Protein AF-A0AAW1BD74-F1 (afdb_monomer_lite)

Structure (mmCIF, N/CA/C/O backbone):
data_AF-A0AAW1BD74-F1
#
_entry.id   AF-A0AAW1BD74-F1
#
loop_
_atom_site.group_PDB
_atom_site.id
_atom_site.type_symbol
_atom_site.label_atom_id
_atom_site.label_alt_id
_atom_site.label_comp_id
_atom_site.label_asym_id
_atom_site.label_entity_id
_atom_site.label_seq_id
_atom_site.pdbx_PDB_ins_code
_atom_site.Cartn_x
_atom_site.Cartn_y
_atom_site.Cartn_z
_atom_site.occupancy
_atom_site.B_iso_or_equiv
_atom_site.auth_seq_id
_atom_site.auth_comp_id
_atom_site.auth_asym_id
_atom_site.auth_atom_id
_atom_site.pdbx_PDB_model_num
ATOM 1 N N . ASN A 1 1 ? -10.477 -7.195 13.682 1.00 73.50 1 ASN A N 1
ATOM 2 C CA . ASN A 1 1 ? -11.394 -8.352 13.836 1.00 73.50 1 ASN A CA 1
ATOM 3 C C . ASN A 1 1 ? -11.767 -8.870 12.439 1.00 73.50 1 ASN A C 1
ATOM 5 O O . ASN A 1 1 ? -11.708 -8.088 11.495 1.00 73.50 1 ASN A O 1
ATOM 9 N N . VAL A 1 2 ? -12.152 -10.141 12.269 1.00 89.50 2 VAL A N 1
ATOM 10 C CA . VAL A 1 2 ? -12.547 -10.739 10.970 1.00 89.50 2 VAL A CA 1
ATOM 11 C C . VAL A 1 2 ? -13.648 -9.925 10.273 1.00 89.50 2 VAL A C 1
ATOM 13 O O . VAL A 1 2 ? -13.636 -9.767 9.054 1.00 89.50 2 VAL A O 1
ATOM 16 N N . ALA A 1 3 ? -14.563 -9.333 11.045 1.00 92.25 3 ALA A N 1
ATOM 17 C CA . ALA A 1 3 ? -15.598 -8.442 10.523 1.00 92.25 3 ALA A CA 1
ATOM 18 C C . ALA A 1 3 ? -15.034 -7.177 9.843 1.00 92.25 3 ALA A C 1
ATOM 20 O O . ALA A 1 3 ? -15.565 -6.743 8.823 1.00 92.25 3 ALA A O 1
ATOM 21 N N . ASP A 1 4 ? -13.952 -6.597 10.371 1.00 92.50 4 ASP A N 1
ATOM 22 C CA . ASP A 1 4 ? -13.323 -5.404 9.787 1.00 92.50 4 ASP A CA 1
ATOM 23 C C . ASP A 1 4 ? -12.605 -5.758 8.468 1.00 92.50 4 ASP A C 1
ATOM 25 O O . ASP A 1 4 ? -12.656 -4.991 7.511 1.00 92.50 4 ASP A O 1
ATOM 29 N N . ILE A 1 5 ? -12.032 -6.967 8.370 1.00 93.69 5 ILE A N 1
ATOM 30 C CA . ILE A 1 5 ? -11.419 -7.484 7.132 1.00 93.69 5 ILE A CA 1
ATOM 31 C C . ILE A 1 5 ? -12.472 -7.635 6.027 1.00 93.69 5 ILE A C 1
ATOM 33 O O . ILE A 1 5 ? -12.238 -7.232 4.889 1.00 93.69 5 ILE A O 1
ATOM 37 N N . LYS A 1 6 ? -13.653 -8.181 6.351 1.00 95.12 6 LYS A N 1
ATOM 38 C CA . LYS A 1 6 ? -14.760 -8.301 5.385 1.00 95.12 6 LYS A CA 1
ATOM 39 C C . LYS A 1 6 ? -15.212 -6.933 4.857 1.00 95.12 6 LYS A C 1
ATOM 41 O O . LYS A 1 6 ? -15.481 -6.811 3.667 1.00 95.12 6 LYS A O 1
ATOM 46 N N . LYS A 1 7 ? -15.230 -5.899 5.707 1.00 94.38 7 LYS A N 1
ATOM 47 C CA . LYS A 1 7 ? -15.560 -4.521 5.297 1.00 94.38 7 LYS A CA 1
ATOM 48 C C . LYS A 1 7 ? -14.529 -3.941 4.331 1.00 94.38 7 LYS A C 1
ATOM 50 O O . LYS A 1 7 ? -14.918 -3.383 3.312 1.00 94.38 7 LYS A O 1
ATOM 55 N N . LEU A 1 8 ? -13.235 -4.131 4.594 1.00 94.44 8 LEU A N 1
ATOM 56 C CA . LEU A 1 8 ? -12.175 -3.707 3.668 1.00 94.44 8 LEU A CA 1
ATOM 57 C C . LEU A 1 8 ? -12.306 -4.398 2.303 1.00 94.44 8 LEU A C 1
ATOM 59 O O . LEU A 1 8 ? -12.266 -3.733 1.271 1.00 94.44 8 LEU A O 1
ATOM 63 N N . LYS A 1 9 ? -12.570 -5.711 2.293 1.00 94.94 9 LYS A N 1
ATOM 64 C CA . LYS A 1 9 ? -12.816 -6.455 1.048 1.00 94.94 9 LYS A CA 1
ATOM 65 C C . LYS A 1 9 ? -14.056 -5.960 0.299 1.00 94.94 9 LYS A C 1
ATOM 67 O O . LYS A 1 9 ? -14.024 -5.893 -0.923 1.00 94.94 9 LYS A O 1
ATOM 72 N N . SER A 1 10 ? -15.119 -5.569 1.007 1.00 94.50 10 SER A N 1
ATOM 73 C CA . SER A 1 10 ? -16.346 -5.049 0.377 1.00 94.50 10 SER A CA 1
ATOM 74 C C . SER A 1 10 ? -16.149 -3.728 -0.374 1.00 94.50 10 SER A C 1
ATOM 76 O O . SER A 1 10 ? -16.916 -3.432 -1.281 1.00 94.50 10 SER A O 1
ATOM 78 N N . VAL A 1 11 ? -15.104 -2.965 -0.033 1.00 94.69 11 VAL A N 1
ATOM 79 C CA . VAL A 1 11 ? -14.711 -1.735 -0.741 1.00 94.69 11 VAL A CA 1
ATOM 80 C C . VAL A 1 11 ? -13.521 -1.953 -1.686 1.00 94.69 11 VAL A C 1
ATOM 82 O O . VAL A 1 11 ? -12.893 -0.995 -2.123 1.00 94.69 11 VAL A O 1
ATOM 85 N N . GLY A 1 12 ? -13.185 -3.212 -1.992 1.00 94.19 12 GLY A N 1
ATOM 86 C CA . GLY A 1 12 ? -12.133 -3.579 -2.947 1.00 94.19 12 GLY A CA 1
ATOM 87 C C . GLY A 1 12 ? -10.708 -3.615 -2.383 1.00 94.19 12 GLY A C 1
ATOM 88 O O . GLY A 1 12 ? -9.761 -3.871 -3.126 1.00 94.19 12 GLY A O 1
ATOM 89 N N . ILE A 1 13 ? -10.513 -3.402 -1.076 1.00 95.94 13 ILE A N 1
ATOM 90 C CA . ILE A 1 13 ? -9.181 -3.427 -0.457 1.00 95.94 13 ILE A CA 1
ATOM 91 C C . ILE A 1 13 ? -8.842 -4.860 -0.035 1.00 95.94 13 ILE A C 1
ATOM 93 O O . ILE A 1 13 ? -9.258 -5.342 1.020 1.00 95.94 13 ILE A O 1
ATOM 97 N N . CYS A 1 14 ? -8.049 -5.531 -0.872 1.00 95.62 14 CYS A N 1
ATOM 98 C CA . CYS A 1 14 ? -7.682 -6.942 -0.699 1.00 95.62 14 CYS A CA 1
ATOM 99 C C . CYS A 1 14 ? -6.189 -7.178 -0.414 1.00 95.62 14 CYS A C 1
ATOM 101 O O . CYS A 1 14 ? -5.798 -8.315 -0.162 1.00 95.62 14 CYS A O 1
ATOM 103 N N . THR A 1 15 ? -5.353 -6.135 -0.445 1.00 95.69 15 THR A N 1
ATOM 104 C CA . THR A 1 15 ? -3.896 -6.243 -0.259 1.00 95.69 15 THR A CA 1
ATOM 105 C C . THR A 1 15 ? -3.387 -5.257 0.790 1.00 95.69 15 THR A C 1
ATOM 107 O O . THR A 1 15 ? -3.979 -4.199 1.008 1.00 95.69 15 THR A O 1
ATOM 110 N N . ILE A 1 16 ? -2.246 -5.574 1.411 1.00 94.44 16 ILE A N 1
ATOM 111 C CA . ILE A 1 16 ? -1.595 -4.678 2.382 1.00 94.44 16 ILE A CA 1
ATOM 112 C C . ILE A 1 16 ? -1.166 -3.364 1.713 1.00 94.44 16 ILE A C 1
ATOM 114 O O . ILE A 1 16 ? -1.409 -2.288 2.258 1.00 94.44 16 ILE A O 1
ATOM 118 N N . LYS A 1 17 ? -0.628 -3.426 0.484 1.00 93.25 17 LYS A N 1
ATOM 119 C CA . LYS A 1 17 ? -0.339 -2.221 -0.313 1.00 93.25 17 LYS A CA 1
ATOM 120 C C . LYS A 1 17 ? -1.592 -1.385 -0.575 1.00 93.25 17 LYS A C 1
ATOM 122 O O . LYS A 1 17 ? -1.517 -0.165 -0.505 1.00 93.25 17 LYS A O 1
ATOM 127 N N . GLY A 1 18 ? -2.748 -2.011 -0.808 1.00 95.25 18 GLY A N 1
ATOM 128 C CA . GLY A 1 18 ? -4.021 -1.297 -0.938 1.00 95.25 18 GLY A CA 1
ATOM 129 C C . GLY A 1 18 ? -4.357 -0.474 0.310 1.00 95.25 18 GLY A C 1
ATOM 130 O O . GLY A 1 18 ? -4.763 0.681 0.201 1.00 95.25 18 GLY A O 1
ATOM 131 N N . ILE A 1 19 ? -4.098 -1.018 1.504 1.00 95.00 19 ILE A N 1
ATOM 132 C CA . ILE A 1 19 ? -4.263 -0.287 2.770 1.00 95.00 19 ILE A CA 1
ATOM 133 C C . ILE A 1 19 ? -3.272 0.881 2.862 1.00 95.00 19 ILE A C 1
ATOM 135 O O . ILE A 1 19 ? -3.667 1.971 3.277 1.00 95.00 19 ILE A O 1
ATOM 139 N N . GLN A 1 20 ? -2.006 0.701 2.467 1.00 93.00 20 GLN A N 1
ATOM 140 C CA . GLN A 1 20 ? -1.013 1.787 2.459 1.00 93.00 20 GLN A CA 1
ATOM 141 C C . GLN A 1 20 ? -1.424 2.932 1.524 1.00 93.00 20 GLN A C 1
ATOM 143 O O . GLN A 1 20 ? -1.431 4.083 1.958 1.00 93.00 20 GLN A O 1
ATOM 148 N N . MET A 1 21 ? -1.852 2.602 0.304 1.00 93.44 21 MET A N 1
ATOM 149 C CA . MET A 1 21 ? -2.233 3.564 -0.738 1.00 93.44 21 MET A CA 1
ATOM 150 C C . MET A 1 21 ? -3.564 4.281 -0.466 1.00 93.44 21 MET A C 1
ATOM 152 O O . MET A 1 21 ? -3.822 5.341 -1.027 1.00 93.44 21 MET A O 1
ATOM 156 N N . THR A 1 22 ? -4.418 3.738 0.405 1.00 94.94 22 THR A N 1
ATOM 157 C CA . THR A 1 22 ? -5.709 4.359 0.740 1.00 94.94 22 THR A CA 1
ATOM 158 C C . THR A 1 22 ? -5.545 5.387 1.860 1.00 94.94 22 THR A C 1
ATOM 160 O O . THR A 1 22 ? -4.960 5.094 2.903 1.00 94.94 22 THR A O 1
ATOM 163 N N . THR A 1 23 ? -6.079 6.599 1.702 1.00 94.44 23 THR A N 1
ATOM 164 C CA . THR A 1 23 ? -5.983 7.640 2.741 1.00 94.44 23 THR A CA 1
ATOM 165 C C . THR A 1 23 ? -6.782 7.276 3.998 1.00 94.44 23 THR A C 1
ATOM 167 O O . THR A 1 23 ? -7.787 6.565 3.930 1.00 94.44 23 THR A O 1
ATOM 170 N N . LYS A 1 24 ? -6.373 7.799 5.165 1.00 94.12 24 LYS A N 1
ATOM 171 C CA . LYS A 1 24 ? -7.119 7.616 6.427 1.00 94.12 24 LYS A CA 1
ATOM 172 C C . LYS A 1 24 ? -8.578 8.069 6.286 1.00 94.12 24 LYS A C 1
ATOM 174 O O . LYS A 1 24 ? -9.481 7.333 6.660 1.00 94.12 24 LYS A O 1
ATOM 179 N N . ARG A 1 25 ? -8.807 9.216 5.632 1.00 93.88 25 ARG A N 1
ATOM 180 C CA . ARG A 1 25 ? -10.146 9.751 5.330 1.00 93.88 25 ARG A CA 1
ATOM 181 C C . ARG A 1 25 ? -11.011 8.760 4.546 1.00 93.88 25 ARG A C 1
ATOM 183 O O . ARG A 1 25 ? -12.156 8.535 4.917 1.00 93.88 25 ARG A O 1
ATOM 190 N N . ALA A 1 26 ? -10.469 8.149 3.492 1.00 94.50 26 ALA A N 1
ATOM 191 C CA . ALA A 1 26 ? -11.210 7.169 2.701 1.00 94.50 26 ALA A CA 1
ATOM 192 C C . ALA A 1 26 ? -11.539 5.900 3.510 1.00 94.50 26 ALA A C 1
ATOM 194 O O . ALA A 1 26 ? -12.643 5.375 3.396 1.00 94.50 26 ALA A O 1
ATOM 195 N N . LEU A 1 27 ? -10.631 5.448 4.383 1.00 94.12 27 LEU A N 1
ATOM 196 C CA . LEU A 1 27 ? -10.884 4.315 5.282 1.00 94.12 27 LEU A CA 1
ATOM 197 C C . LEU A 1 27 ? -11.944 4.630 6.350 1.00 94.12 27 LEU A C 1
ATOM 199 O O . LEU A 1 27 ? -12.746 3.758 6.676 1.00 94.12 27 LEU A O 1
ATOM 203 N N . CYS A 1 28 ? -11.988 5.862 6.862 1.00 94.12 28 CYS A N 1
ATOM 204 C CA . CYS A 1 28 ? -13.023 6.300 7.805 1.00 94.12 28 CYS A CA 1
ATOM 205 C C . CYS A 1 28 ? -14.420 6.377 7.165 1.00 94.12 28 CYS A C 1
ATOM 207 O O . CYS A 1 28 ? -15.417 6.216 7.862 1.00 94.12 28 CYS A O 1
ATOM 209 N N . ASN A 1 29 ? -14.507 6.557 5.842 1.00 93.88 29 ASN A N 1
ATOM 210 C CA . ASN A 1 29 ? -15.784 6.538 5.119 1.00 93.88 29 ASN A CA 1
ATOM 211 C C . ASN A 1 29 ? -16.369 5.119 4.966 1.00 93.88 29 ASN A C 1
ATOM 213 O O . ASN A 1 29 ? -17.525 4.965 4.571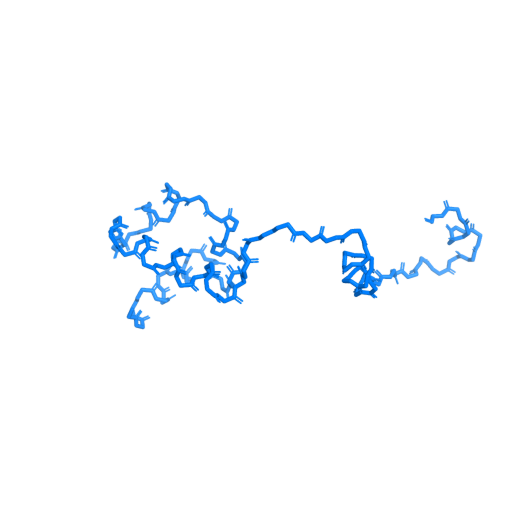 1.00 93.88 29 ASN A O 1
ATOM 217 N N . VAL A 1 30 ? -15.602 4.067 5.273 1.00 94.00 30 VAL A N 1
ATOM 218 C CA . VAL A 1 30 ? -16.093 2.685 5.231 1.00 94.00 30 VAL A CA 1
ATOM 219 C C . VAL A 1 30 ? -17.061 2.457 6.391 1.00 94.00 30 VAL A C 1
ATOM 221 O O . VAL A 1 30 ? -16.688 2.513 7.565 1.00 94.00 30 VAL A O 1
ATOM 224 N N . LYS A 1 31 ? -18.319 2.136 6.067 1.00 92.75 31 LYS A N 1
ATOM 225 C CA . LYS A 1 31 ? -19.387 1.959 7.059 1.00 92.75 31 LYS A CA 1
ATOM 226 C C . LYS A 1 31 ? -18.985 0.962 8.154 1.00 92.75 31 LYS A C 1
ATOM 228 O O . LYS A 1 31 ? -18.737 -0.223 7.916 1.00 92.75 31 LYS A O 1
ATOM 233 N N . GLY A 1 32 ? -18.975 1.445 9.395 1.00 90.44 32 GLY A N 1
ATOM 234 C CA . GLY A 1 32 ? -18.669 0.640 10.573 1.00 90.44 32 GLY A CA 1
ATOM 235 C C . GLY A 1 32 ? -17.176 0.418 10.839 1.00 90.44 32 GLY A C 1
ATOM 236 O O . GLY A 1 32 ? -16.854 -0.501 11.605 1.00 90.44 32 GLY A O 1
ATOM 237 N N . LEU A 1 33 ? -16.285 1.207 10.231 1.00 94.25 33 LEU A N 1
ATOM 238 C CA . LEU A 1 33 ? -14.929 1.442 10.728 1.00 94.25 33 LEU A CA 1
ATOM 239 C C . LEU A 1 33 ? -14.897 2.781 11.474 1.00 94.25 33 LEU A C 1
ATOM 241 O O . LEU A 1 33 ? -15.367 3.790 10.966 1.00 94.25 33 LEU A O 1
ATOM 245 N N . SER A 1 34 ? -14.370 2.774 12.697 1.00 94.56 34 SER A N 1
ATOM 246 C CA . SER A 1 34 ? -14.102 3.995 13.458 1.00 94.56 34 SER A CA 1
ATOM 247 C C . SER A 1 34 ? -12.663 4.447 13.238 1.00 94.56 34 SER A C 1
ATOM 249 O O . SER A 1 34 ? -11.803 3.639 12.884 1.00 94.56 34 SER A O 1
ATOM 251 N N . GLU A 1 35 ? -12.374 5.711 13.527 1.00 93.69 35 GLU A N 1
ATOM 252 C CA . GLU A 1 35 ? -11.030 6.284 13.402 1.00 93.69 35 GLU A CA 1
ATOM 253 C C . GLU A 1 35 ? -9.979 5.496 14.205 1.00 93.69 35 GLU A C 1
ATOM 255 O O . GLU A 1 35 ? -8.952 5.089 13.666 1.00 93.69 35 GLU A O 1
ATOM 260 N N . ALA A 1 36 ? -10.302 5.112 15.446 1.00 95.12 36 ALA A N 1
ATOM 261 C CA . ALA A 1 36 ? -9.435 4.269 16.275 1.00 95.12 36 ALA A CA 1
ATOM 262 C C . ALA A 1 36 ? -9.136 2.887 15.656 1.00 95.12 36 ALA A C 1
ATOM 264 O O . ALA A 1 36 ? -8.074 2.310 15.894 1.00 95.12 36 ALA A O 1
ATOM 265 N N . LYS A 1 37 ? -10.062 2.322 14.867 1.00 94.44 37 LYS A N 1
ATOM 266 C CA . LYS A 1 37 ? -9.808 1.075 14.128 1.00 94.44 37 LYS A CA 1
ATOM 267 C C . LYS A 1 37 ? -8.929 1.323 12.910 1.00 94.44 37 LYS A C 1
ATOM 269 O O . LYS A 1 37 ? -8.057 0.505 12.636 1.00 94.44 37 LYS A O 1
ATOM 274 N N . VAL A 1 38 ? -9.155 2.424 12.193 1.00 95.31 38 VAL A N 1
ATOM 275 C CA . VAL A 1 38 ? -8.355 2.809 11.023 1.00 95.31 38 VAL A CA 1
ATOM 276 C C . VAL A 1 38 ? -6.891 3.010 11.411 1.00 95.31 38 VAL A C 1
ATOM 278 O O . VAL A 1 38 ? -6.023 2.480 10.718 1.00 95.31 38 VAL A O 1
ATOM 281 N N . GLU A 1 39 ? -6.609 3.659 12.545 1.00 95.12 39 GLU A N 1
ATOM 282 C CA . GLU A 1 39 ? -5.238 3.789 13.061 1.00 95.12 39 GLU A CA 1
ATOM 283 C C . GLU A 1 39 ? -4.591 2.428 13.319 1.00 95.12 39 GLU A C 1
ATOM 285 O O . GLU A 1 39 ? -3.522 2.153 12.785 1.00 95.12 39 GLU A O 1
ATOM 290 N N . LYS A 1 40 ? -5.274 1.522 14.032 1.00 94.62 40 LYS A N 1
ATOM 291 C CA . LYS A 1 40 ? -4.749 0.169 14.297 1.00 94.62 40 LYS A CA 1
ATOM 292 C C . LYS A 1 40 ? -4.471 -0.619 13.013 1.00 94.62 40 LYS A C 1
ATOM 294 O O . LYS A 1 40 ? -3.502 -1.369 12.945 1.00 94.62 40 LYS A O 1
ATOM 299 N N . ILE A 1 41 ? -5.314 -0.460 11.990 1.00 94.50 41 ILE A N 1
ATOM 300 C CA . ILE A 1 41 ? -5.133 -1.110 10.684 1.00 94.50 41 ILE A CA 1
ATOM 301 C C . ILE A 1 41 ? -3.912 -0.531 9.957 1.00 94.50 41 ILE A C 1
ATOM 303 O O . ILE A 1 41 ? -3.107 -1.291 9.418 1.00 94.50 41 ILE A O 1
ATOM 307 N N . LYS A 1 42 ? -3.757 0.798 9.949 1.00 93.69 42 LYS A N 1
ATOM 308 C CA . LYS A 1 42 ? -2.603 1.482 9.346 1.00 93.69 42 LYS A CA 1
ATOM 309 C C . LYS A 1 42 ? -1.302 1.125 10.056 1.00 93.69 42 LYS A C 1
ATOM 311 O O . LYS A 1 42 ? -0.319 0.814 9.392 1.00 93.69 42 LYS A O 1
ATOM 316 N N . GLU A 1 43 ? -1.314 1.104 11.383 1.00 93.81 43 GLU A N 1
ATOM 317 C CA . GLU A 1 43 ? -0.168 0.710 12.196 1.00 93.81 43 GLU A CA 1
ATOM 318 C C . GLU A 1 43 ? 0.250 -0.737 11.899 1.00 93.81 43 GLU A C 1
ATOM 320 O O . GLU A 1 43 ? 1.422 -1.005 11.647 1.00 93.81 43 GLU A O 1
ATOM 325 N N . ALA A 1 44 ? -0.709 -1.668 11.842 1.00 93.12 44 ALA A N 1
ATOM 326 C CA . ALA A 1 44 ? -0.433 -3.054 11.474 1.00 93.12 44 ALA A CA 1
ATOM 327 C C . ALA A 1 44 ? 0.131 -3.180 10.046 1.00 93.12 44 ALA A C 1
ATOM 329 O O . ALA A 1 44 ? 1.066 -3.946 9.826 1.00 93.12 44 ALA A O 1
ATOM 330 N N . ALA A 1 45 ? -0.390 -2.413 9.081 1.00 93.81 45 ALA A N 1
ATOM 331 C CA . ALA A 1 45 ? 0.125 -2.415 7.711 1.00 93.81 45 ALA A CA 1
ATOM 332 C C . ALA A 1 45 ? 1.574 -1.899 7.630 1.00 93.81 45 ALA A C 1
ATOM 334 O O . ALA A 1 45 ? 2.378 -2.475 6.899 1.00 93.81 45 ALA A O 1
ATOM 335 N N . ASN A 1 46 ? 1.921 -0.870 8.411 1.00 91.81 46 ASN A N 1
ATOM 336 C CA . ASN A 1 46 ? 3.280 -0.320 8.473 1.00 91.81 46 ASN A CA 1
ATOM 337 C C . ASN A 1 46 ? 4.288 -1.285 9.115 1.00 91.81 46 ASN A C 1
ATOM 339 O O . ASN A 1 46 ? 5.455 -1.261 8.750 1.00 91.81 46 ASN A O 1
ATOM 343 N N . LYS A 1 47 ? 3.850 -2.156 10.033 1.00 92.19 47 LYS A N 1
ATOM 344 C CA . LYS A 1 47 ? 4.706 -3.213 10.606 1.00 92.19 47 LYS A CA 1
ATOM 345 C C . LYS A 1 47 ? 4.986 -4.354 9.623 1.00 92.19 47 LYS A C 1
ATOM 347 O O . LYS A 1 47 ? 5.987 -5.041 9.762 1.00 92.19 47 LYS A O 1
ATOM 352 N N . LEU A 1 48 ? 4.091 -4.584 8.659 1.00 92.69 48 LEU A N 1
ATOM 353 C CA . LEU A 1 48 ? 4.240 -5.645 7.653 1.00 92.69 48 LEU A CA 1
ATOM 354 C C . LEU A 1 48 ? 5.055 -5.201 6.440 1.00 92.69 48 LEU A C 1
ATOM 356 O O . LEU A 1 48 ? 5.780 -5.996 5.851 1.00 92.69 48 LEU A O 1
ATOM 360 N N . ILE A 1 49 ? 4.886 -3.948 6.030 1.00 88.25 49 ILE A N 1
ATOM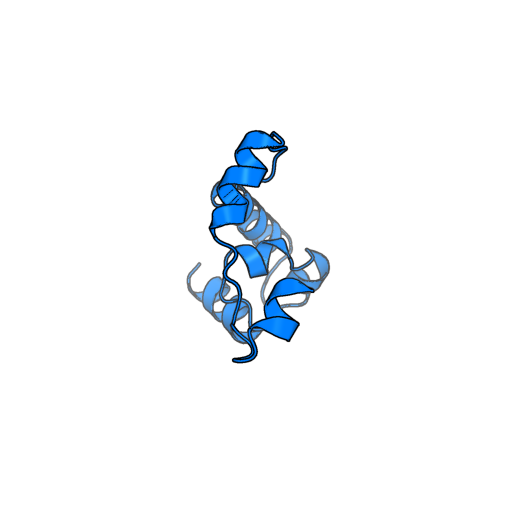 361 C CA . ILE A 1 49 ? 5.655 -3.336 4.954 1.00 88.25 49 ILE A CA 1
ATOM 362 C C . ILE A 1 49 ? 6.266 -2.083 5.552 1.00 88.25 49 ILE A C 1
ATOM 364 O O . ILE A 1 49 ? 5.596 -1.051 5.611 1.00 88.25 49 ILE A O 1
ATOM 368 N N . GLU A 1 50 ? 7.513 -2.204 5.999 1.00 82.56 50 GLU A N 1
ATOM 369 C CA . GLU A 1 50 ? 8.228 -1.123 6.662 1.00 82.56 50 GLU A CA 1
ATOM 370 C C . GLU A 1 50 ? 8.374 0.078 5.712 1.00 82.56 50 GLU A C 1
ATOM 372 O O . GLU A 1 50 ? 9.006 -0.033 4.654 1.00 82.56 50 GLU A O 1
ATOM 377 N N . PRO A 1 51 ? 7.735 1.220 6.023 1.00 78.12 51 PRO A N 1
ATOM 378 C CA . PRO A 1 51 ? 7.948 2.441 5.275 1.00 78.12 51 PRO A CA 1
ATOM 379 C C . PRO A 1 51 ? 9.268 3.060 5.737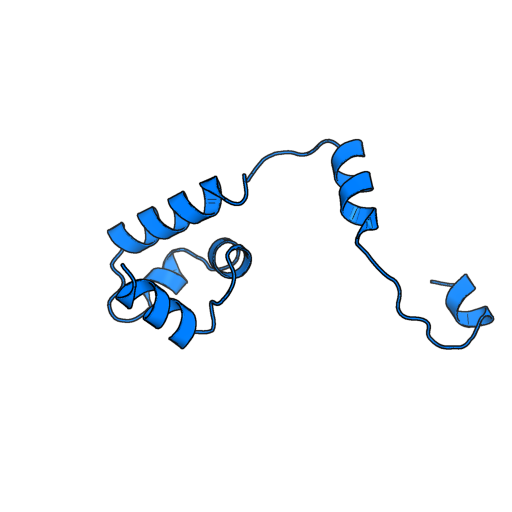 1.00 78.12 51 PRO A C 1
ATOM 381 O O . PRO A 1 51 ? 9.432 3.395 6.907 1.00 78.12 51 PRO A O 1
ATOM 384 N N . GLY A 1 52 ? 10.205 3.234 4.814 1.00 88.25 52 GLY A N 1
ATOM 385 C CA . GLY A 1 52 ? 11.519 3.779 5.121 1.00 88.25 52 GLY A CA 1
ATOM 386 C C . GLY A 1 52 ? 12.257 4.229 3.872 1.00 88.25 52 GLY A C 1
ATOM 387 O O . GLY A 1 52 ? 11.750 4.127 2.751 1.00 88.25 52 GLY A O 1
ATOM 388 N N . PHE A 1 53 ? 13.463 4.739 4.083 1.00 93.06 53 PHE A N 1
ATOM 389 C CA . PHE A 1 53 ? 14.384 5.054 3.002 1.00 93.06 53 PHE A CA 1
ATOM 390 C C . PHE A 1 53 ? 15.140 3.791 2.595 1.00 93.06 53 PHE A C 1
ATOM 392 O O . PHE A 1 53 ? 15.513 2.988 3.443 1.00 93.06 53 PHE A O 1
ATOM 399 N N . LEU A 1 54 ? 15.360 3.632 1.293 1.00 93.62 54 LEU A N 1
ATOM 400 C CA . LEU A 1 54 ? 16.167 2.557 0.723 1.00 93.62 54 LEU A CA 1
ATOM 401 C C . LEU A 1 54 ? 17.356 3.182 0.005 1.00 93.62 54 LEU A C 1
ATOM 403 O O . LEU A 1 54 ? 17.220 4.236 -0.625 1.00 93.62 54 LEU A O 1
ATOM 407 N N . THR A 1 55 ? 18.510 2.527 0.067 1.00 96.62 55 THR A N 1
ATOM 408 C CA . THR A 1 55 ? 19.661 2.927 -0.740 1.00 96.62 55 THR A CA 1
ATOM 409 C C . THR A 1 55 ? 19.397 2.671 -2.226 1.00 96.62 55 THR A C 1
ATOM 411 O O . THR A 1 55 ? 18.563 1.844 -2.608 1.00 96.62 55 THR A O 1
ATOM 414 N N . ALA A 1 56 ? 20.143 3.359 -3.094 1.00 96.06 56 ALA A N 1
ATOM 415 C CA . ALA A 1 56 ? 20.049 3.144 -4.538 1.00 96.06 56 ALA A CA 1
ATOM 416 C C . ALA A 1 56 ? 20.352 1.686 -4.932 1.00 96.06 56 ALA A C 1
ATOM 418 O O . ALA A 1 56 ? 19.729 1.160 -5.852 1.00 96.06 56 ALA A O 1
ATOM 419 N N . PHE A 1 57 ? 21.265 1.032 -4.208 1.00 97.19 57 PHE A N 1
ATOM 420 C CA . PHE A 1 57 ? 21.626 -0.367 -4.425 1.00 97.19 57 PHE A CA 1
ATOM 421 C C . PHE A 1 57 ? 20.491 -1.326 -4.033 1.00 97.19 57 PHE A C 1
ATOM 423 O O . PHE A 1 57 ? 20.103 -2.186 -4.816 1.00 97.19 57 PHE A O 1
ATOM 430 N N . GLU A 1 58 ? 19.871 -1.151 -2.866 1.00 95.38 58 GLU A N 1
ATOM 431 C CA . GLU A 1 58 ? 18.722 -1.986 -2.474 1.00 95.38 58 GLU A CA 1
ATOM 432 C C . GLU A 1 58 ? 17.532 -1.799 -3.422 1.00 95.38 58 GLU A C 1
ATOM 434 O O . GLU A 1 58 ? 16.816 -2.749 -3.756 1.00 95.38 58 GLU A O 1
ATOM 439 N N . TYR A 1 59 ? 17.317 -0.567 -3.891 1.00 95.31 59 TYR A N 1
ATOM 440 C CA . TYR A 1 59 ? 16.253 -0.286 -4.844 1.00 95.31 59 TYR A CA 1
ATOM 441 C C . TYR A 1 59 ? 16.530 -0.883 -6.233 1.00 95.31 59 TYR A C 1
ATOM 443 O O . TYR A 1 59 ? 15.590 -1.351 -6.882 1.00 95.31 59 TYR A O 1
ATOM 451 N N . SER A 1 60 ? 17.789 -0.917 -6.690 1.00 96.56 60 SER A N 1
ATOM 452 C CA . SER A 1 60 ? 18.145 -1.558 -7.963 1.00 96.56 60 SER A CA 1
ATOM 453 C C . SER A 1 60 ? 17.910 -3.070 -7.916 1.00 96.56 60 SER A C 1
ATOM 455 O O . SER A 1 60 ? 17.311 -3.610 -8.848 1.00 96.56 60 SER A O 1
ATOM 457 N N . GLU A 1 61 ? 18.256 -3.734 -6.807 1.00 96.69 61 GLU A N 1
ATOM 458 C CA . GLU A 1 61 ? 17.950 -5.153 -6.587 1.00 96.69 61 GLU A CA 1
ATOM 459 C C . GLU A 1 61 ? 16.441 -5.411 -6.616 1.00 96.69 61 GLU A C 1
ATOM 461 O O . GLU A 1 61 ? 15.969 -6.304 -7.320 1.00 96.69 61 GLU A O 1
ATOM 466 N N . LYS A 1 62 ? 15.652 -4.572 -5.933 1.00 93.38 62 LYS A N 1
ATOM 467 C CA . LYS A 1 62 ? 14.187 -4.673 -5.946 1.00 93.38 62 LYS A CA 1
ATOM 468 C C . LYS A 1 62 ? 13.611 -4.536 -7.356 1.00 93.38 62 LYS A C 1
ATOM 470 O O . LYS A 1 62 ? 12.664 -5.240 -7.691 1.00 93.38 62 LYS A O 1
ATOM 475 N N . ARG A 1 63 ? 14.172 -3.661 -8.197 1.00 95.75 63 ARG A N 1
ATOM 476 C CA . ARG A 1 63 ? 13.713 -3.447 -9.580 1.00 95.75 63 ARG A CA 1
ATOM 477 C C . ARG A 1 63 ? 13.967 -4.625 -10.517 1.00 95.75 63 ARG A C 1
ATOM 479 O O . ARG A 1 63 ? 13.324 -4.669 -11.561 1.00 95.75 63 ARG A O 1
ATOM 486 N N . LYS A 1 64 ? 14.794 -5.608 -10.148 1.00 95.94 64 LYS A N 1
ATOM 487 C CA . LYS A 1 64 ? 14.955 -6.849 -10.931 1.00 95.94 64 LYS A CA 1
ATOM 488 C C . LYS A 1 64 ? 13.652 -7.645 -11.076 1.00 95.94 64 LYS A C 1
ATOM 490 O O . LYS A 1 64 ? 13.542 -8.464 -11.976 1.00 95.94 64 LYS A O 1
ATOM 495 N N . MET A 1 65 ? 12.654 -7.388 -10.224 1.00 94.31 65 MET A N 1
ATOM 496 C CA . MET A 1 65 ? 11.314 -7.977 -10.348 1.00 94.31 65 MET A CA 1
ATOM 497 C C . MET A 1 65 ? 10.481 -7.400 -11.507 1.00 94.31 65 MET A C 1
ATOM 499 O O . MET A 1 65 ? 9.395 -7.906 -11.783 1.00 94.31 65 MET A O 1
ATOM 503 N N . VAL A 1 66 ? 10.930 -6.308 -12.135 1.00 94.81 66 VAL A N 1
ATOM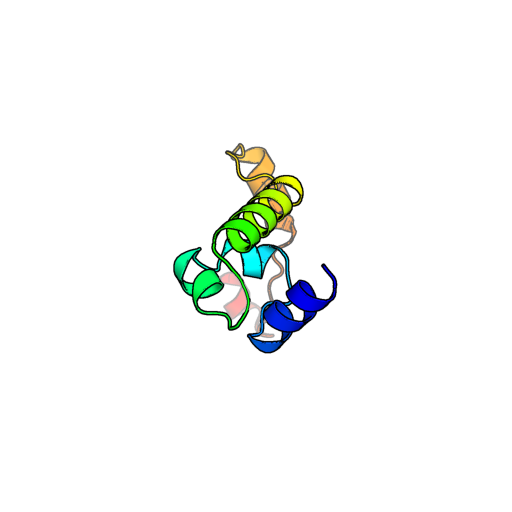 504 C CA . VAL A 1 66 ? 10.267 -5.725 -13.303 1.00 94.81 66 VAL A CA 1
ATOM 505 C C . VAL A 1 66 ? 10.558 -6.612 -14.508 1.00 94.81 66 VAL A C 1
ATOM 507 O O . VAL A 1 66 ? 11.711 -6.781 -14.893 1.00 94.81 66 VAL A O 1
ATOM 510 N N . PHE A 1 67 ? 9.506 -7.167 -15.101 1.00 92.31 67 PHE A N 1
ATOM 511 C CA . PHE A 1 67 ? 9.587 -7.929 -16.340 1.00 92.31 67 PHE A CA 1
ATOM 512 C C . PHE A 1 67 ? 9.064 -7.091 -17.507 1.00 92.31 67 PHE A C 1
ATOM 514 O O . PHE A 1 67 ? 8.159 -6.271 -17.339 1.00 92.31 67 PHE A O 1
ATOM 521 N N . HIS A 1 68 ? 9.634 -7.319 -18.685 1.00 89.81 68 HIS A N 1
ATOM 522 C CA . HIS A 1 68 ? 9.220 -6.678 -19.927 1.00 89.81 68 HIS A CA 1
ATOM 523 C C . HIS A 1 68 ? 8.404 -7.680 -20.737 1.00 89.81 68 HIS A C 1
ATOM 525 O O . HIS A 1 68 ? 8.757 -8.858 -20.826 1.00 89.81 68 HIS A O 1
ATOM 531 N N . ILE A 1 69 ? 7.277 -7.222 -21.274 1.00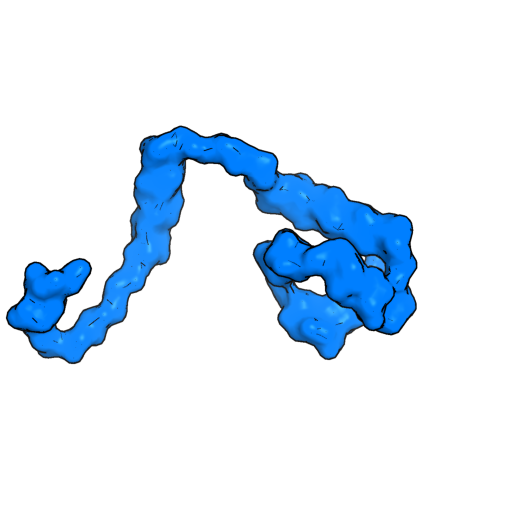 91.19 69 ILE A N 1
ATOM 532 C CA . ILE A 1 69 ? 6.439 -8.026 -22.160 1.00 91.19 69 ILE A CA 1
ATOM 533 C C . ILE A 1 69 ? 6.905 -7.730 -23.577 1.00 91.19 69 ILE A C 1
ATOM 535 O O . ILE A 1 69 ? 6.860 -6.577 -23.995 1.00 91.19 69 ILE A O 1
ATOM 539 N N . THR A 1 70 ? 7.340 -8.765 -24.294 1.00 91.00 70 THR A N 1
ATOM 540 C CA . THR A 1 70 ? 7.785 -8.597 -25.676 1.00 91.00 70 THR A CA 1
ATOM 541 C C . THR A 1 70 ? 6.626 -8.203 -26.586 1.00 91.00 70 THR A C 1
ATOM 543 O O . THR A 1 70 ? 5.513 -8.725 -26.493 1.00 91.00 70 THR A O 1
ATOM 546 N N . THR A 1 71 ? 6.921 -7.297 -27.503 1.00 91.44 71 THR A N 1
ATOM 547 C CA . THR A 1 71 ? 6.061 -6.867 -28.601 1.00 91.44 71 THR A CA 1
ATOM 548 C C . THR A 1 71 ? 6.082 -7.830 -29.789 1.00 91.44 71 THR A C 1
ATOM 550 O O . THR A 1 71 ? 5.219 -7.742 -30.658 1.00 91.44 71 THR A O 1
ATOM 553 N N . GLY A 1 72 ? 7.045 -8.760 -29.836 1.00 90.69 72 GLY A N 1
ATOM 554 C CA . GLY A 1 72 ? 7.247 -9.696 -30.946 1.00 90.69 72 GLY A CA 1
ATOM 555 C C . GLY A 1 72 ? 8.075 -9.149 -32.119 1.00 90.69 72 GLY A C 1
ATOM 556 O O . GLY A 1 72 ? 8.373 -9.911 -33.035 1.00 90.69 72 GLY A O 1
ATOM 557 N N . SER A 1 73 ? 8.490 -7.874 -32.093 1.00 91.94 73 SER A N 1
ATOM 558 C CA . SER A 1 73 ? 9.387 -7.265 -33.090 1.00 91.94 73 SER A CA 1
ATOM 559 C C . SER A 1 73 ? 10.734 -6.908 -32.468 1.00 91.94 73 SER A C 1
ATOM 561 O O . SER A 1 73 ? 10.806 -6.059 -31.585 1.00 91.94 73 SER A O 1
ATOM 563 N N . GLN A 1 74 ? 11.818 -7.514 -32.955 1.00 87.12 74 GLN A N 1
ATOM 564 C CA . GLN A 1 74 ? 13.164 -7.276 -32.417 1.00 87.12 74 GLN A CA 1
ATOM 565 C C . GLN A 1 74 ? 13.616 -5.819 -32.586 1.00 87.12 74 GLN A C 1
ATOM 567 O O . GLN A 1 74 ? 14.247 -5.264 -31.692 1.00 87.12 74 GLN A O 1
ATOM 572 N N . GLU A 1 75 ? 13.258 -5.180 -33.700 1.00 88.25 75 GLU A N 1
ATOM 573 C CA . GLU A 1 75 ? 13.616 -3.784 -33.973 1.00 88.25 75 GLU A CA 1
ATOM 574 C C . GLU A 1 75 ? 12.902 -2.815 -33.025 1.00 88.25 75 GLU A C 1
ATOM 576 O O . GLU A 1 75 ? 13.474 -1.799 -32.644 1.00 88.25 75 GLU A O 1
ATOM 581 N N . PHE A 1 76 ? 11.677 -3.140 -32.601 1.00 82.44 76 PHE A N 1
ATOM 582 C CA . PHE A 1 76 ? 10.917 -2.312 -31.663 1.00 82.44 76 PHE A CA 1
ATOM 583 C C . PHE A 1 76 ? 11.355 -2.511 -30.202 1.00 82.44 76 PHE A C 1
ATOM 585 O O . PHE A 1 76 ? 11.292 -1.571 -29.408 1.00 82.44 76 PHE A O 1
ATOM 592 N N . GLU A 1 77 ? 11.846 -3.705 -29.852 1.00 82.75 77 GLU A N 1
ATOM 593 C CA . GLU A 1 77 ? 12.441 -3.978 -28.534 1.00 82.75 77 GLU A CA 1
ATOM 594 C C . GLU A 1 77 ? 13.765 -3.235 -28.328 1.00 82.75 77 GLU A C 1
ATOM 596 O O . GLU A 1 77 ? 14.054 -2.820 -27.218 1.00 82.75 77 GLU A O 1
ATOM 601 N N . LEU A 1 78 ? 14.570 -3.029 -29.376 1.00 79.50 78 LEU A N 1
ATOM 602 C CA . LEU A 1 78 ? 15.860 -2.331 -29.257 1.00 79.50 78 LEU A CA 1
ATOM 603 C C . LEU A 1 78 ? 15.726 -0.833 -28.935 1.00 79.50 78 LEU A C 1
ATOM 605 O O . LEU A 1 78 ? 16.706 -0.200 -28.543 1.00 79.50 78 LEU A O 1
ATOM 609 N N . VAL A 1 79 ? 14.539 -0.263 -29.152 1.00 71.31 79 VAL A N 1
ATOM 610 C CA . VAL A 1 79 ? 14.264 1.172 -29.001 1.00 71.31 79 VAL A CA 1
ATOM 611 C C . VAL A 1 79 ? 13.638 1.505 -27.637 1.00 71.31 79 VAL A C 1
ATOM 613 O O . VAL A 1 79 ? 13.655 2.672 -27.244 1.00 71.31 79 VAL A O 1
ATOM 616 N N . ASN A 1 80 ? 13.111 0.511 -26.909 1.00 53.69 80 ASN A N 1
ATOM 617 C CA . ASN A 1 80 ? 12.481 0.674 -25.588 1.00 53.69 80 ASN A CA 1
ATOM 618 C C . ASN A 1 80 ? 13.349 0.108 -24.458 1.00 53.69 80 ASN A C 1
ATOM 620 O O . ASN A 1 80 ? 13.243 0.651 -23.334 1.00 53.69 80 ASN A O 1
#

Secondary structure (DSSP, 8-state):
-HHHHHHHHHTT--SHHHHHHS-HHHHHTSTT--HHHH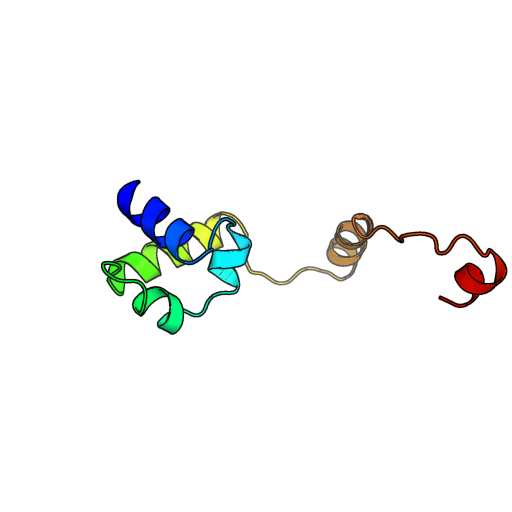HHHHHHHHHHS------HHHHHHHHTT--PPP-S-HHHHTT-

InterPro domains:
  IPR010995 DNA repair Rad51/transcription factor NusA, alpha-helical [SSF47794] (2-49)
  IPR060101 SAM-like helix-hairpin-helix tandem [PF14520] (3-47)

Organism: Crotalus adamanteus (NCBI:txid8729)

pLDDT: mean 91.81, std 6.48, range [53.69, 97.19]

Sequence (80 aa):
NVADIKKLKSVGICTIKGIQMTTKRALCNVKGLSEAKVEKIKEAANKLIEPGFLTAFEYSEKRKMVFHITTGSQEFELVN

Radius of gyration: 18.68 Å; chains: 1; bounding box: 41×20×50 Å

Foldseek 3Di:
DVVLQVLCVVVVNDDLVSLVPDDLVNSCPRPPDHSVNNVVSVVVSCVVPPDDDDDPVRVVVVCVPDDDDDPPDPVVVVVD